Protein AF-A0A8C2W6B7-F1 (afdb_monomer_lite)

InterPro domains:
  IPR007797 AF4/FMR2 family [PTHR10528] (25-102)

Sequence (102 aa):
GEDILNQRNDSLVVEFQSSASRCRSVYEPDRNALRRKERERRNQETQQDGGAFNSSYSLFSEPYKTNKGDELSNRIQNTLGNYDEMKDFLTDRSNQSHLVGV

Secondary structure (DSSP, 8-state):
-HHHHHHHHHHHHHHHHHHHHHHHHHHHHHHHHHHHHHHHHHHHHHS--TTTT-TTS-SSPPP---S---HHHHHHHHHH--HHHHHHHHHHHHTTS-----

Structure (mmCIF, N/CA/C/O backbone):
data_AF-A0A8C2W6B7-F1
#
_entry.id   AF-A0A8C2W6B7-F1
#
loop_
_atom_site.group_PDB
_atom_site.id
_atom_site.type_symbol
_atom_site.label_atom_id
_atom_site.label_alt_id
_atom_site.label_comp_id
_atom_site.label_asym_id
_atom_site.label_entity_id
_atom_site.label_seq_id
_atom_site.pdbx_PDB_ins_code
_atom_site.Cartn_x
_atom_site.Cartn_y
_atom_site.Cartn_z
_atom_site.occupancy
_atom_site.B_iso_or_equiv
_atom_site.auth_seq_id
_atom_site.auth_comp_id
_atom_site.auth_asym_id
_atom_site.auth_atom_id
_atom_site.pdbx_PDB_model_num
ATOM 1 N N . GLY A 1 1 ? 42.380 33.268 -72.073 1.00 60.97 1 GLY A N 1
ATOM 2 C CA . GLY A 1 1 ? 43.347 32.379 -71.395 1.00 60.97 1 GLY A CA 1
ATOM 3 C C . GLY A 1 1 ? 42.739 31.823 -70.127 1.00 60.97 1 GLY A C 1
ATOM 4 O O . GLY A 1 1 ? 42.642 30.612 -69.990 1.00 60.97 1 GLY A O 1
ATOM 5 N N . GLU A 1 2 ? 42.260 32.720 -69.267 1.00 61.62 2 GLU A N 1
ATOM 6 C CA . GLU A 1 2 ? 41.675 32.415 -67.954 1.00 61.62 2 GLU A CA 1
ATOM 7 C C . GLU A 1 2 ? 40.305 31.702 -68.006 1.00 61.62 2 GLU A C 1
ATOM 9 O O . GLU A 1 2 ? 40.046 30.810 -67.202 1.00 61.62 2 GLU A O 1
ATOM 14 N N . ASP A 1 3 ? 39.453 31.996 -68.997 1.00 67.12 3 ASP A N 1
ATOM 15 C CA . ASP A 1 3 ? 38.072 31.464 -69.048 1.00 67.12 3 ASP A CA 1
ATOM 16 C C . ASP A 1 3 ? 38.003 29.933 -69.193 1.00 67.12 3 ASP A C 1
ATOM 18 O O . ASP A 1 3 ? 37.118 29.269 -68.655 1.00 67.12 3 ASP A O 1
ATOM 22 N N . ILE A 1 4 ? 38.980 29.345 -69.890 1.00 69.31 4 ILE A N 1
ATOM 23 C CA . ILE A 1 4 ? 39.049 27.898 -70.142 1.00 69.31 4 ILE A CA 1
ATOM 24 C C . ILE A 1 4 ? 39.521 27.146 -68.890 1.00 69.31 4 ILE A C 1
ATOM 26 O O . ILE A 1 4 ? 39.114 26.006 -68.661 1.00 69.31 4 ILE A O 1
ATOM 30 N N . LEU A 1 5 ? 40.381 27.766 -68.077 1.00 66.69 5 LEU A N 1
ATOM 31 C CA . LEU A 1 5 ? 40.817 27.204 -66.798 1.00 66.69 5 LEU A CA 1
ATOM 32 C C . LEU A 1 5 ? 39.664 27.216 -65.790 1.00 66.69 5 LEU A C 1
ATOM 34 O O . LEU A 1 5 ? 39.416 26.192 -65.158 1.00 66.69 5 LEU A O 1
ATOM 38 N N . ASN A 1 6 ? 38.894 28.305 -65.719 1.00 69.81 6 ASN A N 1
ATOM 39 C CA . ASN A 1 6 ? 37.728 28.386 -64.835 1.00 69.81 6 ASN A CA 1
ATOM 40 C C . ASN A 1 6 ? 36.629 27.382 -65.211 1.00 69.81 6 ASN A C 1
ATOM 42 O O . ASN A 1 6 ? 36.177 26.636 -64.349 1.00 69.81 6 ASN A O 1
ATOM 46 N N . GLN A 1 7 ? 36.294 27.247 -66.498 1.00 74.25 7 GLN A N 1
ATOM 47 C CA . GLN A 1 7 ? 35.320 26.248 -66.964 1.00 74.25 7 GLN A CA 1
ATOM 48 C C . GLN A 1 7 ? 35.733 24.806 -66.607 1.00 74.25 7 GLN A C 1
ATOM 50 O O . GLN A 1 7 ? 34.893 23.974 -66.256 1.00 74.25 7 GLN A O 1
ATOM 55 N N . ARG A 1 8 ? 37.035 24.494 -66.691 1.00 74.06 8 ARG A N 1
ATOM 56 C CA . ARG A 1 8 ? 37.575 23.176 -66.318 1.00 74.06 8 ARG A CA 1
ATOM 57 C C . ARG A 1 8 ? 37.517 22.939 -64.812 1.00 74.06 8 ARG A C 1
ATOM 59 O O . ARG A 1 8 ? 37.191 21.828 -64.401 1.00 74.06 8 ARG A O 1
ATOM 66 N N . ASN A 1 9 ? 37.785 23.966 -64.009 1.00 75.88 9 ASN A N 1
ATOM 67 C CA . ASN A 1 9 ? 37.668 23.891 -62.554 1.00 75.88 9 ASN A CA 1
ATOM 68 C C . ASN A 1 9 ? 36.210 23.669 -62.125 1.00 75.88 9 ASN A C 1
ATOM 70 O O . ASN A 1 9 ? 35.941 22.780 -61.320 1.00 75.88 9 ASN A O 1
ATOM 74 N N . ASP A 1 10 ? 35.262 24.388 -62.727 1.00 77.50 10 ASP A N 1
ATOM 75 C CA . ASP A 1 10 ? 33.834 24.237 -62.430 1.00 77.50 10 ASP A CA 1
ATOM 76 C C .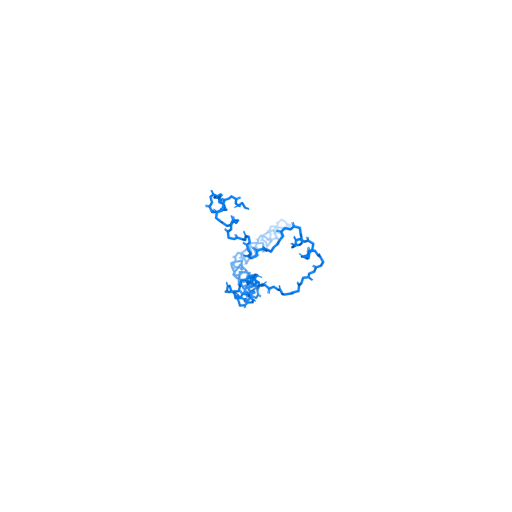 ASP A 1 10 ? 33.316 22.843 -62.817 1.00 77.50 10 ASP A C 1
ATOM 78 O O . ASP A 1 10 ? 32.588 22.206 -62.054 1.00 77.50 10 ASP A O 1
ATOM 82 N N . SER A 1 11 ? 33.750 22.315 -63.967 1.00 82.38 11 SER A N 1
ATOM 83 C CA . SER A 1 11 ? 33.410 20.952 -64.395 1.00 82.38 11 SER A CA 1
ATOM 84 C C . SER A 1 11 ? 33.954 19.889 -63.434 1.00 82.38 11 SER A C 1
ATOM 86 O O . SER A 1 11 ? 33.246 18.933 -63.118 1.00 82.38 11 SER A O 1
ATOM 88 N N . LEU A 1 12 ? 35.183 20.062 -62.937 1.00 79.25 12 LEU A N 1
ATOM 89 C CA . LEU A 1 12 ? 35.802 19.148 -61.973 1.00 79.25 12 LEU A CA 1
ATOM 90 C C . LEU A 1 12 ? 35.039 19.140 -60.638 1.00 79.25 12 LEU A C 1
ATOM 92 O O . LEU A 1 12 ? 34.824 18.085 -60.041 1.00 79.25 12 LEU A O 1
ATOM 96 N N . VAL A 1 13 ? 34.592 20.311 -60.177 1.00 80.56 13 VAL A N 1
ATOM 97 C CA . VAL A 1 13 ? 33.812 20.445 -58.938 1.00 80.56 13 VAL A CA 1
ATOM 98 C C . VAL A 1 13 ? 32.452 19.755 -59.069 1.00 80.56 13 VAL A C 1
ATOM 100 O O . VAL A 1 13 ? 32.043 19.031 -58.158 1.00 80.56 13 VAL A O 1
ATOM 103 N N . VAL A 1 14 ? 31.770 19.914 -60.207 1.00 79.19 14 VAL A N 1
ATOM 104 C CA . VAL A 1 14 ? 30.482 19.250 -60.471 1.00 79.19 14 VAL A CA 1
ATOM 105 C C . VAL A 1 14 ? 30.647 17.731 -60.558 1.00 79.19 14 VAL A C 1
ATOM 107 O O . VAL A 1 14 ? 29.837 16.988 -60.000 1.00 79.19 14 VAL A O 1
ATOM 110 N N . GLU A 1 15 ? 31.711 17.247 -61.199 1.00 78.12 15 GLU A N 1
ATOM 111 C CA . GLU A 1 15 ? 32.004 15.816 -61.292 1.00 78.12 15 GLU A CA 1
ATOM 112 C C . GLU A 1 15 ? 32.332 15.209 -59.920 1.00 78.12 15 GLU A C 1
ATOM 114 O O . GLU A 1 15 ? 31.821 14.138 -59.579 1.00 78.12 15 GLU A O 1
ATOM 119 N N . PHE A 1 16 ? 33.092 15.919 -59.081 1.00 77.94 16 PHE A N 1
ATOM 120 C CA . PHE A 1 16 ? 33.387 15.502 -57.710 1.00 77.94 16 PHE A CA 1
ATOM 121 C C . PHE A 1 16 ? 32.126 15.448 -56.835 1.00 77.94 16 PHE A C 1
ATOM 123 O O . PHE A 1 16 ? 31.893 14.457 -56.141 1.00 77.94 16 PHE A O 1
ATOM 130 N N . GLN A 1 17 ? 31.266 16.467 -56.901 1.00 73.19 17 GLN A N 1
ATOM 131 C CA . GLN A 1 17 ? 30.004 16.499 -56.152 1.00 73.19 17 GLN A CA 1
ATOM 132 C C . GLN A 1 17 ? 29.011 15.432 -56.632 1.00 73.19 17 GLN A C 1
ATOM 134 O O . GLN A 1 17 ? 28.334 14.799 -55.815 1.00 73.19 17 GLN A O 1
ATOM 139 N N . SER A 1 18 ? 28.944 15.190 -57.944 1.00 76.25 18 SER A N 1
ATOM 140 C CA . SER A 1 18 ? 28.110 14.139 -58.537 1.00 76.25 18 SER A CA 1
ATOM 141 C C . SER A 1 18 ? 28.608 12.749 -58.139 1.00 76.25 18 SER A C 1
ATOM 143 O O . SER A 1 18 ? 27.819 11.895 -57.731 1.00 76.25 18 SER A O 1
ATOM 145 N N . SER A 1 19 ? 29.926 12.543 -58.142 1.00 73.75 19 SER A N 1
ATOM 146 C CA . SER A 1 19 ? 30.566 11.305 -57.689 1.00 73.75 19 SER A CA 1
ATOM 147 C C . SER A 1 19 ? 30.338 11.063 -56.197 1.00 73.75 19 SER A C 1
ATOM 149 O O . SER A 1 19 ? 29.917 9.975 -55.811 1.00 73.75 19 SER A O 1
ATOM 151 N N . ALA A 1 20 ? 30.504 12.084 -55.351 1.00 68.62 20 ALA A N 1
ATOM 152 C CA . ALA A 1 20 ? 30.226 11.996 -53.917 1.00 68.62 20 ALA A CA 1
ATOM 153 C C . ALA A 1 20 ? 28.743 11.694 -53.627 1.00 68.62 20 ALA A C 1
ATOM 155 O O . ALA A 1 20 ? 28.432 10.866 -52.768 1.00 68.62 20 ALA A O 1
ATOM 156 N N . SER A 1 21 ? 27.823 12.309 -54.377 1.00 72.44 21 SER A N 1
ATOM 157 C CA . SER A 1 21 ? 26.377 12.081 -54.247 1.00 72.44 21 SER A CA 1
ATOM 158 C C . SER A 1 21 ? 25.969 10.678 -54.700 1.00 72.44 21 SER A C 1
ATOM 160 O O . SER A 1 21 ? 25.169 10.020 -54.033 1.00 72.44 21 SER A O 1
ATOM 162 N N . ARG A 1 22 ? 26.563 10.180 -55.792 1.00 68.12 22 ARG A N 1
ATOM 163 C CA . ARG A 1 22 ? 26.366 8.808 -56.281 1.00 68.12 22 ARG A CA 1
ATOM 164 C C . ARG A 1 22 ? 26.893 7.785 -55.289 1.00 68.12 22 ARG A C 1
ATOM 166 O O . ARG A 1 22 ? 26.140 6.891 -54.909 1.00 68.12 22 ARG A O 1
ATOM 173 N N . CYS A 1 23 ? 28.118 7.967 -54.795 1.00 62.97 23 CYS A N 1
ATOM 174 C CA . CYS A 1 23 ? 28.681 7.152 -53.722 1.00 62.97 23 CYS A CA 1
ATOM 175 C C . CYS A 1 23 ? 27.721 7.115 -52.530 1.00 62.97 23 CYS A C 1
ATOM 177 O O . CYS A 1 23 ? 27.336 6.042 -52.079 1.00 62.97 23 CYS A O 1
ATOM 179 N N . ARG A 1 24 ? 27.234 8.274 -52.077 1.00 63.41 24 ARG A N 1
ATOM 180 C CA . ARG A 1 24 ? 26.274 8.331 -50.977 1.00 63.41 24 ARG A CA 1
ATOM 181 C C . ARG A 1 24 ? 25.007 7.522 -51.277 1.00 63.41 24 ARG A C 1
ATOM 183 O O . ARG A 1 24 ? 24.654 6.675 -50.472 1.00 63.41 24 ARG A O 1
ATOM 190 N N . SER A 1 25 ? 24.379 7.684 -52.441 1.00 66.62 25 SER A N 1
ATOM 191 C CA . SER A 1 25 ? 23.167 6.924 -52.798 1.00 66.62 25 SER A CA 1
ATOM 192 C C . SER A 1 25 ? 23.364 5.401 -52.840 1.00 66.62 25 SER A C 1
ATOM 194 O O . SER A 1 25 ? 22.452 4.665 -52.476 1.00 66.62 25 SER A O 1
ATOM 196 N N . VAL A 1 26 ? 24.555 4.930 -53.228 1.00 68.88 26 VAL A N 1
ATOM 197 C CA . VAL A 1 26 ? 24.893 3.499 -53.297 1.00 68.88 26 VAL A CA 1
ATOM 198 C C . VAL A 1 26 ? 25.152 2.923 -51.901 1.00 68.88 26 VAL A C 1
ATOM 200 O O . VAL A 1 26 ? 24.738 1.804 -51.613 1.00 68.88 26 VAL A O 1
ATOM 203 N N . TYR A 1 27 ? 25.781 3.694 -51.007 1.00 64.50 27 TYR A N 1
ATOM 204 C CA . TYR A 1 27 ? 26.112 3.244 -49.649 1.00 64.50 27 TYR A CA 1
ATOM 205 C C . TYR A 1 27 ? 25.011 3.523 -48.607 1.00 64.50 27 TYR A C 1
ATOM 207 O O . TYR A 1 27 ? 25.023 2.927 -47.532 1.00 64.50 27 TYR A O 1
ATOM 215 N N . GLU A 1 28 ? 24.054 4.419 -48.872 1.00 74.56 28 GLU A N 1
ATOM 216 C CA . GLU A 1 28 ? 22.951 4.744 -47.948 1.00 74.56 28 GLU A CA 1
ATOM 217 C C . GLU A 1 28 ? 22.042 3.534 -47.634 1.00 74.56 28 GLU A C 1
ATOM 219 O O . GLU A 1 28 ? 21.755 3.310 -46.454 1.00 74.56 28 GLU A O 1
ATOM 224 N N . PRO A 1 29 ? 21.603 2.702 -48.603 1.00 75.81 29 PRO A N 1
ATOM 225 C CA . PRO A 1 29 ? 20.828 1.492 -48.313 1.00 75.81 29 PRO A CA 1
ATOM 226 C C . PRO A 1 29 ? 21.558 0.528 -47.371 1.00 75.81 29 PRO A C 1
ATOM 228 O O . PRO A 1 29 ? 20.957 0.017 -46.422 1.00 75.81 29 PRO A O 1
ATOM 231 N N . ASP A 1 30 ? 22.861 0.349 -47.585 1.00 83.56 30 ASP A N 1
ATOM 232 C CA . ASP A 1 30 ? 23.714 -0.520 -46.775 1.00 83.56 30 ASP A CA 1
ATOM 233 C C . ASP A 1 30 ? 23.927 0.055 -45.361 1.00 83.56 30 ASP A C 1
ATOM 235 O O . ASP A 1 30 ? 23.712 -0.627 -44.358 1.00 83.56 30 ASP A O 1
ATOM 239 N N . ARG A 1 31 ? 24.169 1.369 -45.237 1.00 84.69 31 ARG A N 1
ATOM 240 C CA . ARG A 1 31 ? 24.201 2.066 -43.933 1.00 84.69 31 ARG A CA 1
ATOM 241 C C . ARG A 1 31 ? 22.885 1.935 -43.165 1.00 84.69 31 ARG A C 1
ATOM 243 O O . ARG A 1 31 ? 22.896 1.758 -41.946 1.00 84.69 31 ARG A O 1
ATOM 250 N N . ASN A 1 32 ? 21.745 2.016 -43.850 1.00 88.69 32 ASN A N 1
ATOM 251 C CA . ASN A 1 32 ? 20.428 1.840 -43.236 1.00 88.69 32 ASN A CA 1
ATOM 252 C C . ASN A 1 32 ? 20.201 0.395 -42.759 1.00 88.69 32 ASN A C 1
ATOM 254 O O . ASN A 1 32 ? 19.572 0.190 -41.716 1.00 88.69 32 ASN A O 1
ATOM 258 N N . ALA A 1 33 ? 20.703 -0.601 -43.496 1.00 89.44 33 ALA A N 1
ATOM 259 C CA . ALA A 1 33 ? 20.667 -2.007 -43.097 1.00 89.44 33 ALA A CA 1
ATOM 260 C C . ALA A 1 33 ? 21.555 -2.265 -41.870 1.00 89.44 33 ALA A C 1
ATOM 262 O O . ALA A 1 33 ? 21.077 -2.832 -40.887 1.00 89.44 33 ALA A O 1
ATOM 263 N N . LEU A 1 34 ? 22.790 -1.754 -41.869 1.00 91.31 34 LEU A N 1
ATOM 264 C CA . LEU A 1 34 ? 23.706 -1.833 -40.726 1.00 91.31 34 LEU A CA 1
ATOM 265 C C . LEU A 1 34 ? 23.123 -1.159 -39.479 1.00 91.31 34 LEU A C 1
ATOM 267 O O . LEU A 1 34 ? 23.136 -1.744 -38.396 1.00 91.31 34 LEU A O 1
ATOM 271 N N . ARG A 1 35 ? 22.526 0.032 -39.630 1.00 91.81 35 ARG A N 1
ATOM 272 C CA . ARG A 1 35 ? 21.849 0.731 -38.525 1.00 91.81 35 ARG A CA 1
ATOM 273 C C . ARG A 1 35 ? 20.691 -0.089 -37.957 1.00 91.81 35 ARG A C 1
ATOM 275 O O . ARG A 1 35 ? 20.532 -0.143 -36.739 1.00 91.81 35 ARG A O 1
ATOM 282 N N . ARG A 1 36 ? 19.869 -0.706 -38.816 1.00 92.06 36 ARG A N 1
ATOM 283 C CA . ARG A 1 36 ? 18.768 -1.579 -38.374 1.00 92.06 36 ARG A CA 1
ATOM 284 C C . ARG A 1 36 ? 19.291 -2.809 -37.635 1.00 92.06 36 ARG A C 1
ATOM 286 O O . ARG A 1 36 ? 18.806 -3.068 -36.541 1.00 92.06 36 ARG A O 1
ATOM 293 N N . LYS A 1 37 ? 20.308 -3.485 -38.175 1.00 92.06 37 LYS A N 1
ATOM 294 C CA . LYS A 1 37 ? 20.929 -4.670 -37.564 1.00 92.06 37 LYS A CA 1
ATOM 295 C C . LYS A 1 37 ? 21.518 -4.369 -36.183 1.00 92.06 37 LYS A C 1
ATOM 297 O O . LYS A 1 37 ? 21.297 -5.121 -35.243 1.00 92.06 37 LYS A O 1
ATOM 302 N N . GLU A 1 38 ? 22.205 -3.239 -36.031 1.00 90.81 38 GLU A N 1
ATOM 303 C CA . GLU A 1 38 ? 22.773 -2.833 -34.738 1.00 90.81 38 GLU A CA 1
ATOM 304 C C . GLU A 1 38 ? 21.693 -2.406 -33.730 1.00 90.81 38 GLU A C 1
ATOM 306 O O . GLU A 1 38 ? 21.793 -2.692 -32.537 1.00 90.81 38 GLU A O 1
ATOM 311 N N . ARG A 1 39 ? 20.615 -1.754 -34.195 1.00 89.12 39 ARG A N 1
ATOM 312 C CA . ARG A 1 39 ? 19.447 -1.464 -33.345 1.00 89.12 39 ARG A CA 1
ATOM 313 C C . ARG A 1 39 ? 18.778 -2.750 -32.866 1.00 89.12 39 ARG A C 1
ATOM 315 O O . ARG A 1 39 ? 18.378 -2.822 -31.711 1.00 89.12 39 ARG A O 1
ATOM 322 N N . GLU A 1 40 ? 18.656 -3.743 -33.738 1.00 88.75 40 GLU A N 1
ATOM 323 C CA . GLU A 1 40 ? 18.080 -5.043 -33.406 1.00 88.75 40 GLU A CA 1
ATOM 324 C C . GLU A 1 40 ? 18.951 -5.813 -32.405 1.00 88.75 40 GLU A C 1
ATOM 326 O O . GLU A 1 40 ? 18.419 -6.295 -31.409 1.00 88.75 40 GLU A O 1
ATOM 331 N N . ARG A 1 41 ? 20.281 -5.816 -32.583 1.00 92.31 41 ARG A N 1
ATOM 332 C CA . ARG A 1 41 ? 21.234 -6.380 -31.612 1.00 92.31 41 ARG A CA 1
ATOM 333 C C . ARG A 1 41 ? 21.057 -5.763 -30.219 1.00 92.31 41 ARG A C 1
ATOM 335 O O . ARG A 1 41 ? 20.891 -6.486 -29.244 1.00 92.31 41 ARG A O 1
ATOM 342 N N . ARG A 1 42 ? 21.009 -4.426 -30.126 1.00 86.38 42 ARG A N 1
ATOM 343 C CA . ARG A 1 42 ? 20.769 -3.735 -28.844 1.00 86.38 42 ARG A CA 1
ATOM 344 C C . ARG A 1 42 ? 19.395 -4.039 -28.257 1.00 86.38 42 ARG A C 1
ATOM 346 O O . ARG A 1 42 ? 19.274 -4.186 -27.046 1.00 86.38 42 ARG A O 1
ATOM 353 N N . ASN A 1 43 ? 18.364 -4.153 -29.092 1.00 83.19 43 ASN A N 1
ATOM 354 C CA . ASN A 1 43 ? 17.031 -4.513 -28.624 1.00 83.19 43 ASN A CA 1
ATOM 355 C C . ASN A 1 43 ? 16.986 -5.940 -28.069 1.00 83.19 43 ASN A C 1
ATOM 357 O O . ASN A 1 43 ? 16.270 -6.146 -27.104 1.00 83.19 43 ASN A O 1
ATOM 361 N N . GLN A 1 44 ? 17.747 -6.893 -28.617 1.00 75.19 44 GLN A N 1
ATOM 362 C CA . GLN A 1 44 ? 17.834 -8.257 -28.077 1.00 75.19 44 GLN A CA 1
ATOM 363 C C . GLN A 1 44 ? 18.532 -8.300 -26.710 1.00 75.19 44 GLN A C 1
ATOM 365 O O . GLN A 1 44 ? 18.110 -9.052 -25.846 1.00 75.19 44 GLN A O 1
ATOM 370 N N . GLU A 1 45 ? 19.537 -7.452 -26.477 1.00 66.56 45 GLU A N 1
ATOM 371 C CA . GLU A 1 45 ? 20.207 -7.333 -25.167 1.00 66.56 45 GLU A CA 1
ATOM 372 C C . GLU A 1 45 ? 19.391 -6.532 -24.138 1.00 66.56 45 GLU A C 1
ATOM 374 O O . GLU A 1 45 ? 19.590 -6.674 -22.936 1.00 66.56 45 GLU A O 1
ATOM 379 N N . THR A 1 46 ? 18.470 -5.681 -24.607 1.00 60.44 46 THR A N 1
ATOM 380 C CA . THR A 1 46 ? 17.547 -4.898 -23.760 1.00 60.44 46 THR A CA 1
ATOM 381 C C . THR A 1 46 ? 16.187 -5.582 -23.602 1.00 60.44 46 THR A C 1
ATOM 383 O O . THR A 1 46 ? 15.381 -5.149 -22.777 1.00 60.44 46 THR A O 1
ATOM 386 N N . GLN A 1 47 ? 15.922 -6.661 -24.351 1.00 57.06 47 GLN A N 1
ATOM 387 C CA . GLN A 1 47 ? 14.947 -7.652 -23.923 1.00 57.06 47 GLN A CA 1
ATOM 388 C C . GLN A 1 47 ? 15.550 -8.272 -22.678 1.00 57.06 47 GLN A C 1
ATOM 390 O O . GLN A 1 47 ? 16.293 -9.246 -22.740 1.00 57.06 47 GLN A O 1
ATOM 395 N N . GLN A 1 48 ? 15.274 -7.624 -21.545 1.00 57.59 48 GLN A N 1
ATOM 396 C CA . GLN A 1 48 ? 15.320 -8.292 -20.268 1.00 57.59 48 GLN A CA 1
ATOM 397 C C . GLN A 1 48 ? 14.639 -9.623 -20.505 1.00 57.59 48 GLN A C 1
ATOM 399 O O . GLN A 1 48 ? 13.484 -9.650 -20.938 1.00 57.59 48 GLN A O 1
ATOM 404 N N . ASP A 1 49 ? 15.433 -10.677 -20.363 1.00 55.00 49 ASP A N 1
ATOM 405 C CA . ASP A 1 49 ? 14.989 -12.048 -20.417 1.00 55.00 49 ASP A CA 1
ATOM 406 C C . ASP A 1 49 ? 13.601 -12.097 -19.781 1.00 55.00 49 ASP A C 1
ATOM 408 O O . ASP A 1 49 ? 13.428 -11.751 -18.606 1.00 55.00 49 ASP A O 1
ATOM 412 N N . GLY A 1 50 ? 12.594 -12.451 -20.583 1.00 53.31 50 GLY A N 1
ATOM 413 C CA . GLY A 1 50 ? 11.214 -12.602 -20.129 1.00 53.31 50 GLY A CA 1
ATOM 414 C C . GLY A 1 50 ? 11.070 -13.645 -19.011 1.00 53.31 50 GLY A C 1
ATOM 415 O O . GLY A 1 50 ? 9.953 -13.961 -18.620 1.00 53.31 50 GLY A O 1
ATOM 416 N N . GLY A 1 51 ? 12.179 -14.197 -18.508 1.00 56.06 51 GLY A N 1
ATOM 417 C CA . GLY A 1 51 ? 12.287 -15.040 -17.330 1.00 56.06 51 GLY A CA 1
ATOM 418 C C . GLY A 1 51 ? 12.545 -14.339 -15.989 1.00 56.06 51 GLY A C 1
ATOM 419 O O . GLY A 1 51 ? 12.472 -15.026 -14.974 1.00 56.06 51 GLY A O 1
ATOM 420 N N . ALA A 1 52 ? 12.812 -13.027 -15.900 1.00 55.34 52 ALA A N 1
ATOM 421 C CA . ALA A 1 52 ? 13.101 -12.421 -14.583 1.00 55.34 52 ALA A CA 1
ATOM 422 C C . ALA A 1 52 ? 11.852 -12.232 -13.697 1.00 55.34 52 ALA A C 1
ATOM 424 O O . ALA A 1 52 ? 11.943 -12.269 -12.471 1.00 55.34 52 ALA A O 1
ATOM 425 N N . PHE A 1 53 ? 10.677 -12.106 -14.313 1.00 57.06 53 PHE A N 1
ATOM 426 C CA . PHE A 1 53 ? 9.393 -12.233 -13.633 1.00 57.06 53 PHE A CA 1
ATOM 427 C C . PHE A 1 53 ? 8.557 -13.211 -14.433 1.00 57.06 53 PHE A C 1
ATOM 429 O O . PHE A 1 53 ? 7.841 -12.834 -15.358 1.00 57.06 53 PHE A O 1
ATOM 436 N N . ASN A 1 54 ? 8.690 -14.492 -14.095 1.00 60.12 54 ASN A N 1
ATOM 437 C CA . ASN A 1 54 ? 7.733 -15.497 -14.519 1.00 60.12 54 ASN A CA 1
ATOM 438 C C . ASN A 1 54 ? 6.317 -14.928 -14.302 1.00 60.12 54 ASN A C 1
ATOM 440 O O . ASN A 1 54 ? 5.926 -14.651 -13.167 1.00 60.12 54 ASN A O 1
ATOM 444 N N . SER A 1 55 ? 5.566 -14.740 -15.391 1.00 57.34 55 SER A N 1
ATOM 445 C CA . SER A 1 55 ? 4.201 -14.194 -15.389 1.00 57.34 55 SER A CA 1
ATOM 446 C C . SER A 1 55 ? 3.222 -14.996 -14.516 1.00 57.34 55 SER A C 1
ATOM 448 O O . SER A 1 55 ? 2.070 -14.595 -14.369 1.00 57.34 55 SER A O 1
ATOM 450 N N . SER A 1 56 ? 3.647 -16.133 -13.958 1.00 66.81 56 SER A N 1
ATOM 451 C CA . SER A 1 56 ? 2.874 -16.939 -13.022 1.00 66.81 56 SER A CA 1
ATOM 452 C C . SER A 1 56 ? 3.023 -16.532 -11.548 1.00 66.81 56 SER A C 1
ATOM 454 O O . SER A 1 56 ? 2.445 -17.209 -10.701 1.00 66.81 56 SER A O 1
ATOM 456 N N . TYR A 1 57 ? 3.808 -15.503 -11.202 1.00 71.00 57 TYR A N 1
ATOM 457 C CA . TYR A 1 57 ? 3.921 -15.037 -9.814 1.00 71.00 57 TYR A CA 1
ATOM 458 C C . TYR A 1 57 ? 3.010 -13.829 -9.563 1.00 71.00 57 TYR A C 1
ATOM 460 O O . TYR A 1 57 ? 3.173 -12.772 -10.173 1.00 71.00 57 TYR A O 1
ATOM 468 N N . SER A 1 58 ? 2.046 -13.983 -8.652 1.00 83.81 58 SER A N 1
ATOM 469 C CA . SER A 1 58 ? 1.228 -12.866 -8.170 1.00 83.81 58 SER A CA 1
ATOM 470 C C . SER A 1 58 ? 2.121 -11.860 -7.442 1.00 83.81 58 SER A C 1
ATOM 472 O O . SER A 1 58 ? 2.871 -12.244 -6.547 1.00 83.81 58 SER A O 1
ATOM 474 N N . LEU A 1 59 ? 2.029 -10.570 -7.794 1.00 86.62 59 LEU A N 1
ATOM 475 C CA . LEU A 1 59 ? 2.813 -9.498 -7.155 1.00 86.62 59 LEU A CA 1
ATOM 476 C C . LEU A 1 59 ? 2.647 -9.485 -5.628 1.00 86.62 59 LEU A C 1
ATOM 478 O O . LEU A 1 59 ? 3.556 -9.075 -4.909 1.00 86.62 59 LEU A O 1
ATOM 482 N N . PHE A 1 60 ? 1.493 -9.949 -5.148 1.00 88.00 60 PHE A N 1
ATOM 483 C CA . PHE A 1 60 ? 1.195 -10.107 -3.735 1.00 88.00 60 PHE A CA 1
ATOM 484 C C . PHE A 1 60 ? 0.905 -11.568 -3.414 1.00 88.00 60 PHE A C 1
ATOM 486 O O . PHE A 1 60 ? 0.147 -12.235 -4.125 1.00 88.00 60 PHE A O 1
ATOM 493 N N . SER A 1 61 ? 1.485 -12.043 -2.315 1.00 89.62 61 SER A N 1
ATOM 494 C CA . SER A 1 61 ? 1.134 -13.332 -1.727 1.00 89.62 61 SER A CA 1
ATOM 495 C C . SER A 1 61 ? -0.317 -13.337 -1.252 1.00 89.62 61 SER A C 1
ATOM 497 O O . SER A 1 61 ? -0.883 -12.290 -0.928 1.00 89.62 61 SER A O 1
ATOM 499 N N . GLU A 1 62 ? -0.904 -14.528 -1.154 1.00 91.88 62 GLU A N 1
ATOM 500 C CA . GLU A 1 62 ? -2.221 -14.682 -0.544 1.00 91.88 62 GLU A CA 1
ATOM 501 C C . GLU A 1 62 ? -2.203 -14.188 0.917 1.00 91.88 62 GLU A C 1
ATOM 503 O O . GLU A 1 62 ? -1.279 -14.521 1.671 1.00 91.88 62 GLU A O 1
ATOM 508 N N . PRO A 1 63 ? -3.198 -13.385 1.341 1.00 93.19 63 PRO A N 1
ATOM 509 C CA . PRO A 1 63 ? -3.298 -12.936 2.722 1.00 93.19 63 PRO A CA 1
ATOM 510 C C . PRO A 1 63 ? -3.4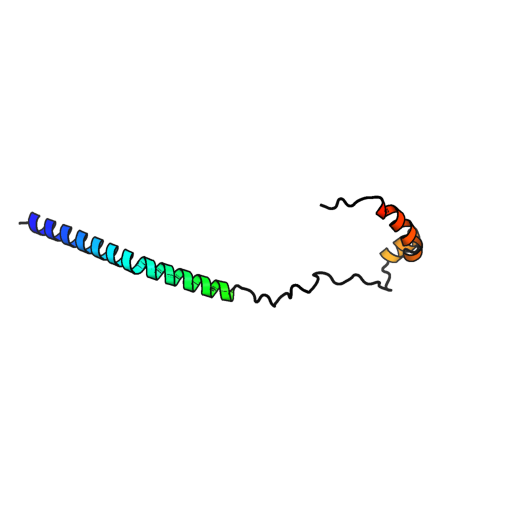03 -14.116 3.692 1.00 93.19 63 PRO A C 1
ATOM 512 O O . PRO A 1 63 ? -4.183 -15.042 3.479 1.00 93.19 63 PRO A O 1
ATOM 515 N N . TYR A 1 64 ? -2.675 -14.051 4.806 1.00 92.31 64 TYR A N 1
ATOM 516 C CA . TYR A 1 64 ? -2.706 -15.070 5.854 1.00 92.31 64 TYR A CA 1
ATOM 517 C C . TYR A 1 64 ? -3.026 -14.455 7.218 1.00 92.31 64 TYR A C 1
ATOM 519 O O . TYR A 1 64 ? -2.751 -13.284 7.488 1.00 92.31 64 TYR A O 1
ATOM 527 N N . LYS A 1 65 ? -3.633 -15.253 8.099 1.00 91.31 65 LYS A N 1
ATOM 528 C CA . LYS A 1 65 ? -3.931 -14.838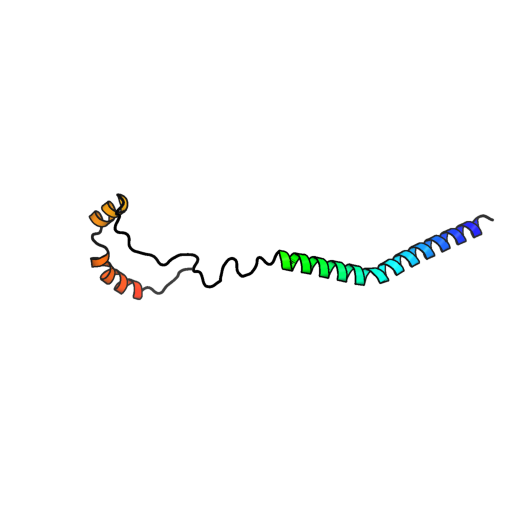 9.474 1.00 91.31 65 LYS A CA 1
ATOM 529 C C . LYS A 1 65 ? -2.660 -14.852 10.323 1.00 91.31 65 LYS A C 1
ATOM 531 O O . LYS A 1 65 ? -1.822 -15.740 10.195 1.00 91.31 65 LYS A O 1
ATOM 536 N N . THR A 1 66 ? -2.555 -13.891 11.234 1.00 86.81 66 THR A N 1
ATOM 537 C CA . THR A 1 66 ? -1.491 -13.809 12.242 1.00 86.81 66 THR A CA 1
ATOM 538 C C . THR A 1 66 ? -2.088 -13.928 13.641 1.00 86.81 66 THR A C 1
ATOM 540 O O . THR A 1 66 ? -3.205 -13.477 13.881 1.00 86.81 66 THR A O 1
ATOM 543 N N . ASN A 1 67 ? -1.342 -14.539 14.564 1.00 80.94 67 ASN A N 1
ATOM 544 C CA . ASN A 1 67 ? -1.707 -14.664 15.979 1.00 80.94 67 ASN A CA 1
ATOM 545 C C . ASN A 1 67 ? -1.080 -13.572 16.865 1.00 80.94 67 ASN A C 1
ATOM 547 O O . ASN A 1 67 ? -1.283 -13.572 18.077 1.00 80.94 67 ASN A O 1
ATOM 551 N N . LYS A 1 68 ? -0.303 -12.654 16.279 1.00 78.81 68 LYS A N 1
ATOM 552 C CA . LYS A 1 68 ? 0.275 -11.513 16.991 1.00 78.81 68 LYS A CA 1
ATOM 553 C C . LYS A 1 68 ? -0.658 -10.315 16.854 1.00 78.81 68 LYS A C 1
ATOM 555 O O . LYS A 1 68 ? -0.812 -9.797 15.752 1.00 78.81 68 LYS A O 1
ATOM 560 N N . GLY A 1 69 ? -1.263 -9.897 17.962 1.00 83.31 69 GLY A N 1
ATOM 561 C CA . GLY A 1 69 ? -1.996 -8.637 18.046 1.00 83.31 69 GLY A CA 1
ATOM 562 C C . GLY A 1 69 ? -1.045 -7.499 18.396 1.00 83.31 69 GLY A C 1
ATOM 563 O O . GLY A 1 69 ? -0.318 -7.587 19.385 1.00 83.31 69 GLY A O 1
ATOM 564 N N . ASP A 1 70 ? -1.033 -6.444 17.588 1.00 91.19 70 ASP A N 1
ATOM 565 C CA . ASP A 1 70 ? -0.483 -5.157 18.002 1.00 91.19 70 ASP A CA 1
ATOM 566 C C . ASP A 1 70 ? -1.503 -4.396 18.872 1.00 91.19 70 ASP A C 1
ATOM 568 O O . ASP A 1 70 ? -2.667 -4.788 19.009 1.00 91.19 70 ASP A O 1
ATOM 572 N N . GLU A 1 71 ? -1.073 -3.300 19.499 1.00 96.31 71 GLU A N 1
ATOM 573 C CA . GLU A 1 71 ? -1.940 -2.498 20.376 1.00 96.31 71 GLU A CA 1
ATOM 574 C C . GLU A 1 71 ? -3.191 -1.987 19.648 1.00 96.31 71 GLU A C 1
ATOM 576 O O . GLU A 1 71 ? -4.276 -1.921 20.235 1.00 96.31 71 GLU A O 1
ATOM 581 N N . LEU A 1 72 ? -3.056 -1.674 18.354 1.00 94.62 72 LEU A N 1
ATOM 582 C CA . LEU A 1 72 ? -4.168 -1.245 17.520 1.00 94.62 72 LEU A CA 1
ATOM 583 C C . LEU A 1 72 ? -5.172 -2.381 17.299 1.00 94.62 72 LEU A C 1
ATOM 585 O O . LEU A 1 72 ? -6.367 -2.167 17.510 1.00 94.62 72 LEU A O 1
ATOM 589 N N . SER A 1 73 ? -4.709 -3.586 16.952 1.00 93.00 73 SER A N 1
ATOM 590 C CA . SER A 1 73 ? -5.569 -4.768 16.813 1.00 93.00 73 SER A CA 1
ATOM 591 C C . SER A 1 73 ? -6.335 -5.048 18.104 1.00 93.00 73 SER A C 1
ATOM 593 O O . SER A 1 73 ? -7.541 -5.282 18.053 1.00 93.00 73 SER A O 1
ATOM 595 N N . ASN A 1 74 ? -5.677 -4.930 19.264 1.00 93.62 74 ASN A N 1
ATOM 596 C CA . ASN A 1 74 ? -6.325 -5.108 20.567 1.00 93.62 74 ASN A CA 1
ATOM 597 C C . ASN A 1 74 ? -7.408 -4.051 20.814 1.00 93.62 74 ASN A C 1
ATOM 599 O O . ASN A 1 74 ? -8.521 -4.379 21.222 1.00 93.62 74 ASN A O 1
ATOM 603 N N . ARG A 1 75 ? -7.123 -2.773 20.537 1.00 96.25 75 ARG A N 1
ATOM 604 C CA . ARG A 1 75 ? -8.111 -1.696 20.695 1.00 96.25 75 ARG A CA 1
ATOM 605 C C . ARG A 1 75 ? -9.326 -1.903 19.791 1.00 96.25 75 ARG A C 1
ATOM 607 O O . ARG A 1 75 ? -10.454 -1.677 20.231 1.00 96.25 75 ARG A O 1
ATOM 614 N N . ILE A 1 76 ? -9.102 -2.329 18.550 1.00 94.69 76 ILE A N 1
ATOM 615 C CA . ILE A 1 76 ? -10.167 -2.599 17.581 1.00 94.69 76 ILE A CA 1
ATOM 616 C C . ILE A 1 76 ? -11.027 -3.771 18.055 1.00 94.69 76 ILE A C 1
ATOM 618 O O . ILE A 1 76 ? -12.242 -3.612 18.138 1.00 94.69 76 ILE A O 1
ATOM 622 N N . GLN A 1 77 ? -10.423 -4.901 18.436 1.00 93.31 77 GLN A N 1
ATOM 623 C CA . GLN A 1 77 ? -11.160 -6.065 18.944 1.00 93.31 77 GLN A CA 1
ATOM 624 C C . GLN A 1 77 ? -11.935 -5.750 20.229 1.00 93.31 77 GLN A C 1
ATOM 626 O O . GLN A 1 77 ? -13.075 -6.173 20.372 1.00 93.31 77 GLN A O 1
ATOM 631 N N . ASN A 1 78 ? -11.377 -4.943 21.134 1.00 95.50 78 ASN A N 1
ATOM 632 C CA . ASN A 1 78 ? -12.085 -4.523 22.348 1.00 95.50 78 ASN A CA 1
ATOM 633 C C . ASN A 1 78 ? -13.284 -3.607 22.059 1.00 95.50 78 ASN A C 1
ATOM 635 O O . ASN A 1 78 ? -14.237 -3.584 22.831 1.00 95.50 78 ASN A O 1
ATOM 639 N N . THR A 1 79 ? -13.228 -2.827 20.975 1.00 96.75 79 THR A N 1
ATOM 640 C CA . THR A 1 79 ? -14.296 -1.880 20.615 1.00 96.75 79 THR A CA 1
ATOM 641 C C . THR A 1 79 ? -15.375 -2.538 19.759 1.00 96.75 79 THR A C 1
ATOM 643 O O . THR A 1 79 ? -16.556 -2.255 19.936 1.00 96.75 79 THR A O 1
ATOM 646 N N . LEU A 1 80 ? -14.972 -3.385 18.810 1.00 94.12 80 LEU A N 1
ATOM 647 C CA . LEU A 1 80 ? -15.849 -3.951 17.784 1.00 94.12 80 LEU A CA 1
ATOM 648 C C . LEU A 1 80 ? -16.142 -5.439 17.990 1.00 94.12 80 LEU A C 1
ATOM 650 O O . LEU A 1 80 ? -17.015 -5.963 17.316 1.00 94.12 80 LEU A O 1
ATOM 654 N N . GLY A 1 81 ? -15.454 -6.123 18.901 1.00 92.75 81 GLY A N 1
ATOM 655 C CA . GLY A 1 81 ? -15.598 -7.561 19.112 1.00 92.75 81 GLY A CA 1
ATOM 656 C C . GLY A 1 81 ? -14.761 -8.415 18.153 1.00 92.75 81 GLY A C 1
ATOM 657 O O . GLY A 1 81 ? -13.911 -7.924 17.403 1.00 92.75 81 GLY A O 1
ATOM 658 N N . ASN A 1 82 ? -14.982 -9.731 18.208 1.00 92.75 82 ASN A N 1
ATOM 659 C CA . ASN A 1 82 ? -14.267 -10.704 17.388 1.00 92.75 82 ASN A CA 1
ATOM 660 C C . ASN A 1 82 ? -14.775 -10.679 15.934 1.00 92.75 82 ASN A C 1
ATOM 662 O O . ASN A 1 82 ? -15.967 -10.824 15.670 1.00 92.75 82 ASN A O 1
ATOM 666 N N . TYR A 1 83 ? -13.858 -10.530 14.975 1.00 91.19 83 TYR A N 1
ATOM 667 C CA . TYR A 1 83 ? -14.205 -10.495 13.554 1.00 91.19 83 TYR A CA 1
ATOM 668 C C . TYR A 1 83 ? -14.753 -11.828 13.029 1.00 91.19 83 TYR A C 1
ATOM 670 O O . TYR A 1 83 ? -15.691 -11.821 12.237 1.00 91.19 83 TYR A O 1
ATOM 678 N N . ASP A 1 84 ? -14.192 -12.967 13.444 1.00 90.94 84 ASP A N 1
ATOM 679 C CA . ASP A 1 84 ? -14.607 -14.276 12.933 1.00 90.94 84 ASP A CA 1
ATOM 680 C C . ASP A 1 84 ? -16.038 -14.640 13.337 1.00 90.94 84 ASP A C 1
ATOM 682 O O . ASP A 1 84 ? -16.693 -15.367 12.598 1.00 90.94 84 ASP A O 1
ATOM 686 N N . GLU A 1 85 ? -16.538 -14.078 14.438 1.00 92.50 85 GLU A N 1
ATOM 687 C CA . GLU A 1 85 ? -17.928 -14.237 14.879 1.00 92.50 85 GLU A CA 1
ATOM 688 C C . GLU A 1 85 ? -18.904 -13.336 14.108 1.00 92.50 85 GLU A C 1
ATOM 690 O O . GLU A 1 85 ? -20.070 -13.687 13.949 1.00 92.50 85 GLU A O 1
ATOM 695 N N . MET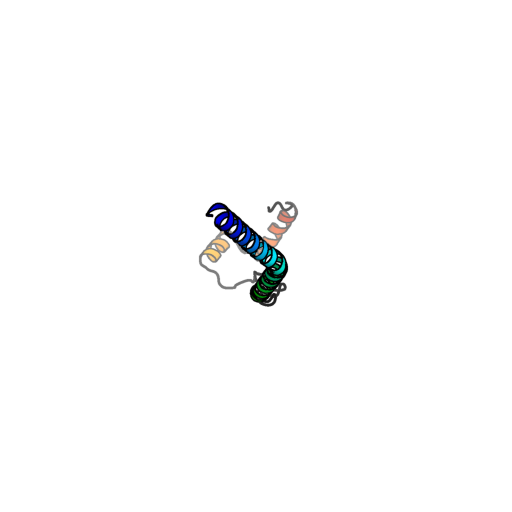 A 1 86 ? -18.454 -12.174 13.619 1.00 90.31 86 MET A N 1
ATOM 696 C CA . MET A 1 86 ? -19.341 -11.186 12.990 1.00 90.31 86 MET A CA 1
ATOM 697 C C . MET A 1 86 ? -19.246 -11.103 11.462 1.00 90.31 86 MET A C 1
ATOM 699 O O . MET A 1 86 ? -20.135 -10.532 10.827 1.00 90.31 86 MET A O 1
ATOM 703 N N . LYS A 1 87 ? -18.190 -11.650 10.848 1.00 90.69 87 LYS A N 1
ATOM 704 C CA . LYS A 1 87 ? -17.928 -11.532 9.400 1.00 90.69 87 LYS A CA 1
ATOM 705 C C . LYS A 1 87 ? -19.047 -12.097 8.523 1.00 90.69 87 LYS A C 1
ATOM 707 O O . LYS A 1 87 ? -19.290 -11.561 7.440 1.00 90.69 87 LYS A O 1
ATOM 712 N N . ASP A 1 88 ? -19.735 -13.130 8.997 1.00 87.88 88 ASP A N 1
ATOM 713 C CA . ASP A 1 88 ? -20.785 -13.800 8.231 1.00 87.88 88 ASP A CA 1
ATOM 714 C C . ASP A 1 88 ? -21.989 -12.856 8.055 1.00 87.88 88 ASP A C 1
ATOM 716 O O . ASP A 1 88 ? -22.448 -12.638 6.936 1.00 87.88 88 ASP A O 1
ATOM 720 N N . PHE A 1 89 ? -22.384 -12.133 9.113 1.00 87.38 89 PHE A N 1
ATOM 721 C CA . PHE A 1 89 ? -23.444 -11.115 9.047 1.00 87.38 89 PHE A CA 1
ATOM 722 C C . PHE A 1 89 ? -23.090 -9.910 8.157 1.00 87.38 89 PHE A C 1
ATOM 724 O O . PHE A 1 89 ? -23.979 -9.240 7.627 1.00 87.38 89 PHE A O 1
ATOM 731 N N . LEU A 1 90 ? -21.799 -9.593 8.012 1.00 84.25 90 LEU A N 1
ATOM 732 C CA . LEU A 1 90 ? -21.330 -8.486 7.170 1.00 84.25 90 LEU A CA 1
ATOM 733 C C . LEU A 1 90 ? -21.323 -8.856 5.682 1.00 84.25 90 LEU A C 1
ATOM 735 O O . LEU A 1 90 ? -21.649 -8.021 4.837 1.00 84.25 90 LEU A O 1
ATOM 739 N N . THR A 1 91 ? -20.971 -10.102 5.370 1.00 74.25 91 THR A N 1
ATOM 740 C CA . THR A 1 91 ? -20.815 -10.584 3.990 1.00 74.25 91 THR A CA 1
ATOM 741 C C . THR A 1 91 ? -22.165 -10.764 3.295 1.00 74.25 91 THR A C 1
ATOM 743 O O . THR A 1 91 ? -22.314 -10.430 2.119 1.00 74.25 91 THR A O 1
ATOM 746 N N . ASP A 1 92 ? -23.195 -11.185 4.029 1.0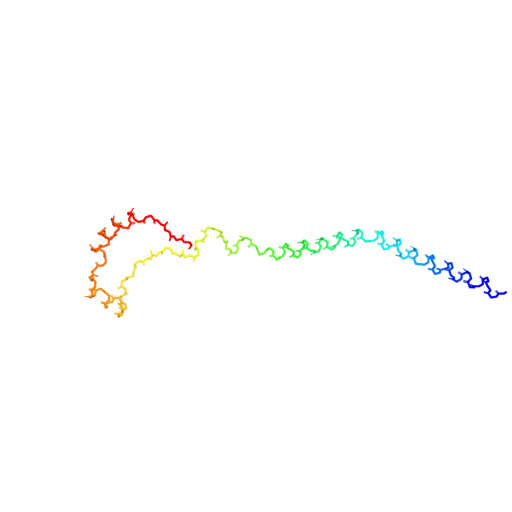0 65.31 92 ASP A N 1
ATOM 747 C CA . ASP A 1 92 ? -24.551 -11.326 3.479 1.00 65.31 92 ASP A CA 1
ATOM 748 C C . ASP A 1 92 ? -25.124 -9.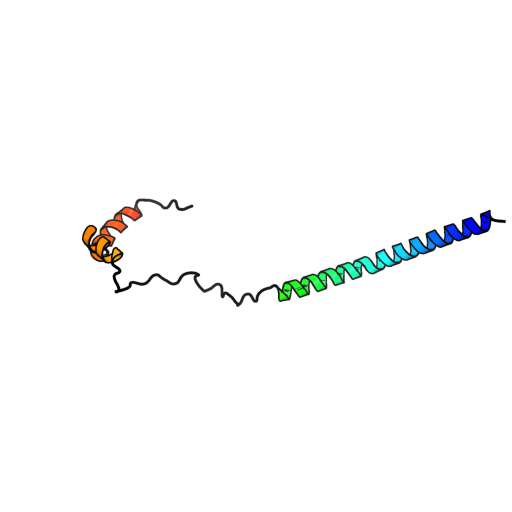998 2.963 1.00 65.31 92 ASP A C 1
ATOM 750 O O . ASP A 1 92 ? -25.920 -9.963 2.022 1.00 65.31 92 ASP A O 1
ATOM 754 N N . ARG A 1 93 ? -24.673 -8.879 3.537 1.00 60.06 93 ARG A N 1
ATOM 755 C CA . ARG A 1 93 ? -25.125 -7.533 3.181 1.00 60.06 93 ARG A CA 1
ATOM 756 C C . ARG A 1 93 ? -24.323 -6.920 2.027 1.00 60.06 93 ARG A C 1
ATOM 758 O O . ARG A 1 93 ? -24.875 -6.125 1.269 1.00 60.06 93 ARG A O 1
ATOM 765 N N . SER A 1 94 ? -23.048 -7.288 1.861 1.00 58.91 94 SER A N 1
ATOM 766 C CA . SER A 1 94 ? -22.181 -6.763 0.791 1.00 58.91 94 SER A CA 1
ATOM 767 C C . SER A 1 94 ? -22.464 -7.386 -0.578 1.00 58.91 94 SER A C 1
ATOM 769 O O . SER A 1 94 ? -22.266 -6.724 -1.595 1.00 58.91 94 SER A O 1
ATOM 771 N N . ASN A 1 95 ? -23.013 -8.604 -0.624 1.00 56.75 95 ASN A N 1
ATOM 772 C CA . ASN A 1 95 ? -23.452 -9.248 -1.869 1.00 56.75 95 ASN A CA 1
ATOM 773 C C . ASN A 1 95 ? -24.662 -8.548 -2.532 1.00 56.75 95 ASN A C 1
ATOM 775 O O . ASN A 1 95 ? -25.000 -8.863 -3.672 1.00 56.75 95 ASN A O 1
ATOM 779 N N . GLN A 1 96 ? -25.308 -7.588 -1.852 1.00 57.75 96 GLN A N 1
ATOM 780 C CA . GLN A 1 96 ? -26.382 -6.760 -2.421 1.00 57.75 96 GLN A CA 1
ATOM 781 C C . GLN A 1 96 ? -25.887 -5.459 -3.075 1.00 57.75 96 GLN A C 1
ATOM 783 O O . GLN A 1 96 ? -26.605 -4.874 -3.886 1.00 57.75 96 GLN A O 1
ATOM 788 N N . SER A 1 97 ? -24.676 -4.993 -2.762 1.00 58.69 97 SER A N 1
ATOM 789 C CA . SER A 1 97 ? -24.092 -3.789 -3.360 1.00 58.69 97 SER A CA 1
ATOM 790 C C . SER A 1 97 ? -23.096 -4.183 -4.445 1.00 58.69 97 SER A C 1
ATOM 792 O O . SER A 1 97 ? -21.934 -4.477 -4.174 1.00 58.69 97 SER A O 1
ATOM 794 N N . HIS A 1 98 ? -23.590 -4.212 -5.680 1.00 56.09 98 HIS A N 1
ATOM 795 C CA . HIS A 1 98 ? -22.804 -4.395 -6.893 1.00 56.09 98 HIS A CA 1
ATOM 796 C C . HIS A 1 98 ? -21.601 -3.433 -6.937 1.00 56.09 98 HIS A C 1
ATOM 798 O O . HIS A 1 98 ? -21.707 -2.254 -6.598 1.00 56.09 98 HIS A O 1
ATOM 804 N N . LEU A 1 99 ? -20.459 -3.980 -7.345 1.00 59.09 99 LEU A N 1
ATOM 805 C CA . LEU A 1 99 ? -19.139 -3.361 -7.398 1.00 59.09 99 LEU A CA 1
ATOM 806 C C . LEU A 1 99 ? -19.135 -2.089 -8.257 1.00 59.09 99 LEU A C 1
ATOM 808 O O . LEU A 1 99 ? -19.444 -2.146 -9.444 1.00 59.09 99 LEU A O 1
ATOM 812 N N . VAL A 1 100 ? -18.678 -0.968 -7.699 1.00 51.44 100 VAL A N 1
ATOM 813 C CA . VAL A 1 100 ? -18.134 0.140 -8.497 1.00 51.44 100 VAL A CA 1
ATOM 814 C C . VAL A 1 100 ? -16.769 0.496 -7.917 1.00 51.44 100 VAL A C 1
ATOM 816 O O . VAL A 1 100 ? -16.640 1.379 -7.074 1.00 51.44 100 VAL A O 1
ATOM 819 N N . GLY A 1 101 ? -15.756 -0.263 -8.326 1.00 54.97 101 GLY A N 1
ATOM 820 C CA . GLY A 1 101 ? -14.355 0.125 -8.210 1.00 54.97 101 GLY A CA 1
ATOM 821 C C . GLY A 1 101 ? -13.869 0.505 -9.603 1.00 54.97 101 GLY A C 1
ATOM 822 O O . GLY A 1 101 ? -13.914 -0.336 -10.499 1.00 54.97 101 GLY A O 1
ATOM 823 N N . VAL A 1 102 ? -13.497 1.774 -9.777 1.00 35.78 102 VAL A N 1
ATOM 824 C CA . VAL A 1 102 ? -12.717 2.266 -10.924 1.00 35.78 102 VAL A CA 1
ATOM 825 C C . VAL A 1 102 ? -11.247 1.972 -10.661 1.00 35.78 102 VAL A C 1
ATOM 827 O O . VAL A 1 102 ? -10.847 2.134 -9.484 1.00 35.78 102 VAL A O 1
#

Foldseek 3Di:
DVVVVVVVVVVVVVVVVVVVVVVCVVCVVVVVVVVVVVVVVVVVVVPPPPPPDDPPDDPDDDDDDDPDDDPVNVVCCVVPNDCVVCVVVVVVVVVVDDDDDD

Radius of gyration: 38.44 Å; chains: 1; bounding box: 70×49×94 Å

Organism: Chinchilla lanigera (NCBI:txid34839)

pLDDT: mean 76.99, std 14.13, range [35.78, 96.75]